Protein AF-A0A1H8YPU5-F1 (afdb_monomer_lite)

Sequence (146 aa):
MTTNDEIGRRVSANDVPLTEQRTTVAQRVGDLAQQRASVAHQLAAIEHQLGEVLADSAGIIRIDELAEFTDVPADDLTRWLDALTPAPAKRKKAPGTTSGTKRTVAERKPSTPPTPPPGKESAPRGPSMPVDHTGDAPARAMAQVP

Radius of gyration: 35.03 Å; chains: 1; bounding box: 66×44×92 Å

Secondary structure (DSSP, 8-state):
---HHHHHHHHHHHHHHHHHHHHHHHHHHHHHHHHHHHHHHHHHHHHHHHHHHHHHHTTTS-HHHHHHHHT--HHHHHHHHHHHS--------PPP----------------PPPPPP----PPPPPPPPPP--------------

Foldseek 3Di:
DQDVVNVVVVVVVVVVVVVVVVVVVVVVVVVVVVVVVVVVVVVLVVLQVLLVVLVVCVVPDPLVRVCVVVVNDSVSSVVSVVVPDDDPPPPDDPDDDDDDDDDDDDDDDDDDDDDDDDDDDDDDDDDDDDDDDDDDDDDDDDDDDD

Structure (mmCIF, N/CA/C/O backbone):
data_AF-A0A1H8YPU5-F1
#
_entry.id   AF-A0A1H8YPU5-F1
#
loop_
_atom_site.group_PDB
_atom_site.id
_atom_site.type_symbol
_atom_site.label_atom_id
_atom_site.label_alt_id
_atom_site.label_comp_id
_atom_site.label_asym_id
_atom_site.label_entity_id
_atom_site.label_seq_id
_atom_site.pdbx_PDB_ins_code
_atom_site.Cartn_x
_atom_site.Cartn_y
_atom_site.Cartn_z
_atom_site.occupancy
_atom_site.B_iso_or_equiv
_atom_site.auth_seq_id
_atom_site.auth_comp_id
_atom_site.auth_asym_id
_atom_site.auth_atom_id
_atom_site.pdbx_PDB_model_num
ATOM 1 N N . MET A 1 1 ? 32.621 -8.555 -52.221 1.00 57.62 1 MET A N 1
ATOM 2 C CA . MET A 1 1 ? 32.873 -9.357 -51.006 1.00 57.62 1 MET A CA 1
ATOM 3 C C . MET A 1 1 ? 32.754 -8.429 -49.816 1.00 57.62 1 MET A C 1
ATOM 5 O O . MET A 1 1 ? 33.478 -7.445 -49.779 1.00 57.62 1 MET A O 1
ATOM 9 N N . THR A 1 2 ? 31.818 -8.689 -48.907 1.00 62.31 2 THR A N 1
ATOM 10 C CA . THR A 1 2 ? 31.686 -7.923 -47.661 1.00 62.31 2 THR A CA 1
ATOM 11 C C . THR A 1 2 ? 32.650 -8.525 -46.647 1.00 62.31 2 THR A C 1
ATOM 13 O O . THR A 1 2 ? 32.526 -9.701 -46.315 1.00 62.31 2 THR A O 1
ATOM 16 N N . THR A 1 3 ? 33.651 -7.761 -46.219 1.00 77.75 3 THR A N 1
ATOM 17 C CA . THR A 1 3 ? 34.633 -8.198 -45.219 1.00 77.75 3 THR A CA 1
ATOM 18 C C . THR A 1 3 ? 33.928 -8.460 -43.885 1.00 77.75 3 THR A C 1
ATOM 20 O O . THR A 1 3 ? 32.990 -7.741 -43.540 1.00 77.75 3 THR A O 1
ATOM 23 N N . ASN A 1 4 ? 34.372 -9.459 -43.117 1.00 78.25 4 ASN A N 1
ATOM 24 C CA . ASN A 1 4 ? 33.795 -9.784 -41.802 1.00 78.25 4 ASN A CA 1
ATOM 25 C C . ASN A 1 4 ? 33.701 -8.564 -40.862 1.00 78.25 4 ASN A C 1
ATOM 27 O O . ASN A 1 4 ? 32.737 -8.455 -40.109 1.00 78.25 4 ASN A O 1
ATOM 31 N N . ASP A 1 5 ? 34.638 -7.616 -40.956 1.00 77.31 5 ASP A N 1
ATOM 32 C CA . ASP A 1 5 ? 34.609 -6.361 -40.191 1.00 77.31 5 ASP A CA 1
ATOM 33 C C . ASP A 1 5 ? 33.378 -5.488 -40.476 1.00 77.31 5 ASP A C 1
ATOM 35 O O . ASP A 1 5 ? 32.858 -4.828 -39.578 1.00 77.31 5 ASP A O 1
ATOM 39 N N . GLU A 1 6 ? 32.879 -5.484 -41.712 1.00 75.25 6 GLU A N 1
ATOM 40 C CA . GLU A 1 6 ? 31.693 -4.711 -42.094 1.00 75.25 6 GLU A CA 1
ATOM 41 C C . GLU A 1 6 ? 30.409 -5.380 -41.581 1.00 75.25 6 GLU A C 1
ATOM 43 O O . GLU A 1 6 ? 29.468 -4.707 -41.163 1.00 75.25 6 GLU A O 1
ATOM 48 N N . ILE A 1 7 ? 30.384 -6.716 -41.528 1.00 76.06 7 ILE A N 1
ATOM 49 C CA . ILE A 1 7 ? 29.282 -7.471 -40.916 1.00 76.06 7 ILE A CA 1
ATOM 50 C C . ILE A 1 7 ? 29.249 -7.211 -39.405 1.00 76.06 7 ILE A C 1
ATOM 52 O O . ILE A 1 7 ? 28.185 -6.909 -38.863 1.00 76.06 7 ILE A O 1
ATOM 56 N N . GLY A 1 8 ? 30.412 -7.240 -38.743 1.00 78.00 8 GLY A N 1
ATOM 57 C CA . GLY A 1 8 ? 30.541 -6.923 -37.319 1.00 78.00 8 GLY A CA 1
ATOM 58 C C . GLY A 1 8 ? 30.020 -5.526 -36.977 1.00 78.00 8 GLY A C 1
ATOM 59 O O . GLY A 1 8 ? 29.209 -5.381 -36.064 1.00 78.00 8 GLY A O 1
ATOM 60 N N . ARG A 1 9 ? 30.385 -4.502 -37.764 1.00 75.75 9 ARG A N 1
ATOM 61 C CA . ARG A 1 9 ? 29.887 -3.128 -37.559 1.00 75.75 9 ARG A CA 1
ATOM 62 C C . ARG A 1 9 ? 28.374 -3.014 -37.696 1.00 75.75 9 ARG A C 1
ATOM 64 O O . ARG A 1 9 ? 27.754 -2.324 -36.894 1.00 75.75 9 ARG A O 1
ATOM 71 N N . ARG A 1 10 ? 27.772 -3.678 -38.687 1.00 73.00 10 ARG A N 1
ATOM 72 C CA . ARG A 1 10 ? 26.318 -3.612 -38.914 1.00 73.00 10 ARG A CA 1
ATOM 73 C C . ARG A 1 10 ? 25.525 -4.309 -37.808 1.00 73.00 10 ARG A C 1
ATOM 75 O O . ARG A 1 10 ? 24.462 -3.819 -37.443 1.00 73.00 10 ARG A O 1
ATOM 82 N N . VAL A 1 11 ? 26.040 -5.405 -37.251 1.00 77.75 11 VAL A N 1
ATOM 83 C CA . VAL A 1 11 ? 25.419 -6.079 -36.098 1.00 77.75 11 VAL A CA 1
ATOM 84 C C . VAL A 1 11 ? 25.534 -5.214 -34.844 1.00 77.75 11 VAL A C 1
ATOM 86 O O . VAL A 1 11 ? 24.513 -4.891 -34.245 1.00 77.75 11 VAL A O 1
ATOM 89 N N . SER A 1 12 ? 26.734 -4.733 -34.502 1.00 70.94 12 SER A N 1
ATOM 90 C CA . SER A 1 12 ? 26.913 -3.860 -33.335 1.00 70.94 12 SER A CA 1
ATOM 91 C C . SER A 1 12 ? 26.089 -2.573 -33.433 1.00 70.94 12 SER A C 1
ATOM 93 O O . SER A 1 12 ? 25.480 -2.171 -32.449 1.00 70.94 12 SER A O 1
ATOM 95 N N . ALA A 1 13 ? 26.003 -1.949 -34.613 1.00 70.25 13 ALA A N 1
ATOM 96 C CA . ALA A 1 13 ? 25.182 -0.755 -34.817 1.00 70.25 13 ALA A CA 1
ATOM 97 C C . ALA A 1 13 ? 23.674 -1.013 -34.624 1.00 70.25 13 ALA A C 1
ATOM 99 O O . ALA A 1 13 ? 22.966 -0.120 -34.166 1.00 70.25 13 ALA A O 1
ATOM 100 N N . ASN A 1 14 ? 23.185 -2.218 -34.937 1.00 69.44 14 ASN A N 1
ATOM 101 C CA . ASN A 1 14 ? 2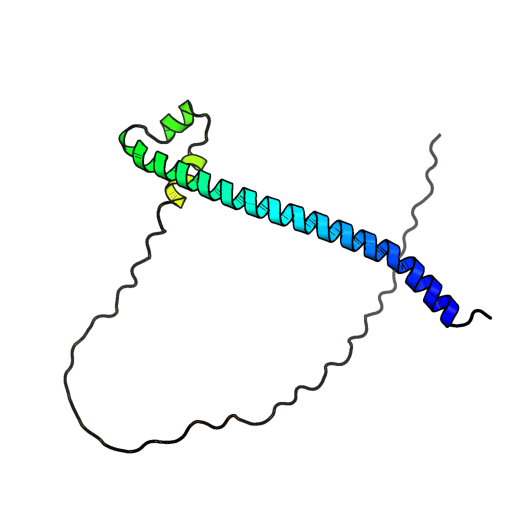1.789 -2.606 -34.706 1.00 69.44 14 ASN A CA 1
ATOM 102 C C . ASN A 1 14 ? 21.509 -3.002 -33.245 1.00 69.44 14 ASN A C 1
ATOM 104 O O . ASN A 1 14 ? 20.394 -2.801 -32.766 1.00 69.44 14 ASN A O 1
ATOM 108 N N . ASP A 1 15 ? 22.501 -3.527 -32.524 1.00 77.31 15 ASP A N 1
ATOM 109 C CA . ASP A 1 15 ? 22.350 -3.941 -31.122 1.00 77.31 15 ASP A CA 1
ATOM 110 C C . ASP A 1 15 ? 22.392 -2.768 -30.131 1.00 77.31 15 ASP A C 1
ATOM 112 O O . ASP A 1 15 ? 21.780 -2.839 -29.059 1.00 77.31 15 ASP A O 1
ATOM 116 N N . VAL A 1 16 ? 23.077 -1.673 -30.475 1.00 74.69 16 VAL A N 1
ATOM 117 C CA . VAL A 1 16 ? 23.139 -0.444 -29.661 1.00 74.69 16 VAL A CA 1
ATOM 118 C C . VAL A 1 16 ? 21.745 0.105 -29.309 1.00 74.69 16 VAL A C 1
ATOM 120 O O . VAL A 1 16 ? 21.453 0.190 -28.115 1.00 74.69 16 VAL A O 1
ATOM 123 N N . PRO A 1 17 ? 20.834 0.395 -30.263 1.00 79.25 17 PRO A N 1
ATOM 124 C CA . PRO A 1 17 ? 19.517 0.944 -29.931 1.00 79.25 17 PRO A CA 1
ATOM 125 C C . PRO A 1 17 ? 18.658 -0.025 -29.106 1.00 79.25 17 PRO A C 1
ATOM 127 O O . PRO A 1 17 ? 17.904 0.400 -28.232 1.00 79.25 17 PRO A O 1
ATOM 130 N N . LEU A 1 18 ? 18.789 -1.339 -29.325 1.00 83.00 18 LEU A N 1
ATOM 131 C CA . LEU A 1 18 ? 18.093 -2.342 -28.516 1.00 83.00 18 LEU A CA 1
ATOM 132 C C . LEU A 1 18 ? 18.622 -2.368 -27.074 1.00 83.00 18 LEU A C 1
ATOM 134 O O . LEU A 1 18 ? 17.852 -2.515 -26.124 1.00 83.00 18 LEU A O 1
ATOM 138 N N . THR A 1 19 ? 19.933 -2.217 -26.901 1.00 81.19 19 THR A N 1
ATOM 139 C CA . THR A 1 19 ? 20.584 -2.169 -25.587 1.00 81.19 19 THR A CA 1
A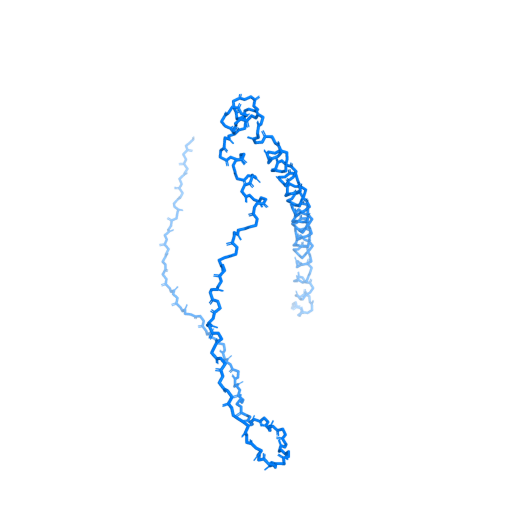TOM 140 C C . THR A 1 19 ? 20.213 -0.896 -24.827 1.00 81.19 19 THR A C 1
ATOM 142 O O . THR A 1 19 ? 19.920 -0.963 -23.631 1.00 81.19 19 THR A O 1
ATOM 145 N N . GLU A 1 20 ? 20.137 0.246 -25.510 1.00 87.94 20 GLU A N 1
ATOM 146 C CA . GLU A 1 20 ? 19.659 1.510 -24.940 1.00 87.94 20 GLU A CA 1
ATOM 147 C C . GLU A 1 20 ? 18.206 1.390 -24.468 1.00 87.94 20 GLU A C 1
ATOM 149 O O . GLU A 1 20 ? 17.911 1.676 -23.308 1.00 87.94 20 GLU A O 1
ATOM 154 N N . GLN A 1 21 ? 17.312 0.854 -25.307 1.00 87.62 21 GLN A N 1
ATOM 155 C CA . GLN A 1 21 ? 15.911 0.629 -24.935 1.00 87.62 21 GLN A CA 1
ATOM 156 C C . GLN A 1 21 ? 15.770 -0.300 -23.726 1.00 87.62 21 GLN A C 1
ATOM 158 O O . GLN A 1 21 ? 15.023 -0.000 -22.793 1.00 87.62 21 GLN A O 1
ATOM 163 N N . ARG A 1 22 ? 16.511 -1.416 -23.704 1.00 90.12 22 ARG A N 1
ATOM 164 C CA . ARG A 1 22 ? 16.532 -2.339 -22.558 1.00 90.12 22 ARG A CA 1
ATOM 165 C C . ARG A 1 22 ? 17.010 -1.646 -21.287 1.00 90.12 22 ARG A C 1
ATOM 167 O O . ARG A 1 22 ? 16.425 -1.862 -20.230 1.00 90.12 22 ARG A O 1
ATOM 174 N N . THR A 1 23 ? 18.025 -0.793 -21.397 1.00 93.06 23 THR A N 1
ATOM 175 C CA . THR A 1 23 ? 18.560 -0.025 -20.268 1.00 93.06 23 THR A CA 1
ATOM 176 C C . THR A 1 23 ? 17.526 0.964 -19.736 1.00 93.06 23 THR A C 1
ATOM 178 O O . THR A 1 23 ? 17.258 0.968 -18.538 1.00 93.06 23 THR A O 1
ATOM 181 N N . THR A 1 24 ? 16.872 1.739 -20.606 1.00 94.06 24 THR A N 1
ATOM 182 C CA . THR A 1 24 ? 15.820 2.687 -20.207 1.00 94.06 24 THR A CA 1
ATOM 183 C C . THR A 1 24 ? 14.639 1.986 -19.533 1.00 94.06 24 THR A C 1
ATOM 185 O O . THR A 1 24 ? 14.135 2.457 -18.513 1.00 94.06 24 THR A O 1
ATOM 188 N N . VAL A 1 25 ? 14.200 0.840 -20.064 1.00 96.12 25 VAL A N 1
ATOM 189 C CA . VAL A 1 25 ? 13.118 0.055 -19.449 1.00 96.12 25 VAL A CA 1
ATOM 190 C C . VAL A 1 25 ? 13.546 -0.481 -18.085 1.00 96.12 25 VAL A C 1
ATOM 192 O O . VAL A 1 25 ? 12.795 -0.343 -17.121 1.00 96.12 25 VAL A O 1
ATOM 195 N N . ALA A 1 26 ? 14.749 -1.050 -17.978 1.00 95.88 26 ALA A N 1
ATOM 196 C CA . ALA A 1 26 ? 15.267 -1.571 -16.717 1.00 95.88 26 ALA A CA 1
ATOM 197 C C . ALA A 1 26 ? 15.383 -0.475 -15.647 1.00 95.88 26 ALA A C 1
ATOM 199 O O . ALA A 1 26 ? 14.969 -0.697 -14.511 1.00 95.88 26 ALA A O 1
ATOM 200 N N . GLN A 1 27 ? 15.868 0.715 -16.018 1.00 97.25 27 GLN A N 1
ATOM 201 C CA . GLN A 1 27 ? 15.925 1.878 -15.129 1.00 97.25 27 GLN A CA 1
ATOM 202 C C . GLN A 1 27 ? 14.531 2.254 -14.626 1.00 97.25 27 GLN A C 1
ATOM 204 O O . GLN A 1 27 ? 14.304 2.288 -13.422 1.00 97.25 27 GLN A O 1
ATOM 209 N N . ARG A 1 28 ? 13.560 2.414 -15.534 1.00 97.81 28 ARG A N 1
ATOM 210 C CA . ARG A 1 28 ? 12.191 2.789 -15.158 1.00 97.81 28 ARG A CA 1
ATOM 211 C C . ARG A 1 28 ? 11.522 1.761 -14.244 1.00 97.81 28 ARG A C 1
ATOM 213 O O . ARG A 1 28 ? 10.792 2.132 -13.329 1.00 97.81 28 ARG A O 1
ATOM 220 N N . VAL A 1 29 ? 11.748 0.470 -14.490 1.00 98.06 29 VAL A N 1
ATOM 221 C CA . VAL A 1 29 ? 11.236 -0.602 -13.624 1.00 98.06 29 VAL A CA 1
ATOM 222 C C . VAL A 1 29 ? 11.918 -0.567 -12.256 1.00 98.06 29 VAL A C 1
ATOM 224 O O . VAL A 1 29 ? 11.232 -0.707 -11.246 1.00 98.06 29 VAL A O 1
ATOM 227 N N . GLY A 1 30 ? 13.234 -0.344 -12.211 1.00 98.19 30 GLY A N 1
ATOM 228 C CA . GLY A 1 30 ? 13.983 -0.174 -10.966 1.00 98.19 30 GLY A CA 1
ATOM 229 C C . GLY A 1 30 ? 13.451 0.987 -10.125 1.00 98.19 30 GLY A C 1
ATOM 230 O O . GLY A 1 30 ? 13.146 0.801 -8.947 1.00 98.19 30 GLY A O 1
ATOM 231 N N . ASP A 1 31 ? 13.235 2.144 -10.751 1.00 98.31 31 ASP A N 1
ATOM 232 C CA . ASP A 1 31 ? 12.692 3.334 -10.093 1.00 98.31 31 ASP A CA 1
ATOM 233 C C . ASP A 1 31 ? 11.292 3.073 -9.519 1.00 98.31 31 ASP A C 1
ATOM 235 O O . ASP A 1 31 ? 11.017 3.381 -8.357 1.00 98.31 31 ASP A O 1
ATOM 239 N N . LEU A 1 32 ? 10.405 2.441 -10.298 1.00 98.50 32 LEU A N 1
ATOM 240 C CA . LEU A 1 32 ? 9.058 2.078 -9.843 1.00 98.50 32 LEU A CA 1
ATOM 241 C C . LEU A 1 32 ? 9.083 1.053 -8.705 1.00 98.50 32 LEU A C 1
ATOM 243 O O . LEU A 1 32 ? 8.287 1.151 -7.770 1.00 98.50 32 LEU A O 1
ATOM 247 N N . ALA A 1 33 ? 9.992 0.080 -8.752 1.00 98.31 33 ALA A N 1
ATOM 248 C CA . ALA A 1 33 ? 10.148 -0.898 -7.682 1.00 98.31 33 ALA A CA 1
ATOM 249 C C . ALA A 1 33 ? 10.604 -0.229 -6.376 1.00 98.31 33 ALA A C 1
ATOM 251 O O . ALA A 1 33 ? 10.073 -0.542 -5.308 1.00 98.31 33 ALA A O 1
ATOM 252 N N . GLN A 1 34 ? 11.526 0.733 -6.459 1.00 98.31 34 GLN A N 1
ATOM 253 C CA . GLN A 1 34 ? 11.983 1.501 -5.304 1.00 98.31 34 GLN A CA 1
ATOM 254 C C . GLN A 1 34 ? 10.871 2.390 -4.732 1.00 98.31 34 GLN A C 1
ATOM 256 O O . GLN A 1 34 ? 10.674 2.424 -3.516 1.00 98.31 34 GLN A O 1
ATOM 261 N N . GLN A 1 35 ? 10.089 3.052 -5.590 1.00 98.44 35 GLN A N 1
ATOM 262 C CA . GLN A 1 35 ? 8.914 3.813 -5.158 1.00 98.44 35 GLN A CA 1
ATOM 263 C C . GLN A 1 35 ? 7.888 2.912 -4.467 1.00 98.44 35 GLN A C 1
ATOM 265 O O . GLN A 1 35 ? 7.424 3.238 -3.376 1.00 98.44 35 GLN A O 1
ATOM 270 N N . ARG A 1 36 ? 7.591 1.740 -5.042 1.00 98.25 36 ARG A N 1
ATOM 271 C CA . ARG A 1 36 ? 6.690 0.755 -4.430 1.00 98.25 36 ARG A CA 1
ATOM 272 C C . ARG A 1 36 ? 7.185 0.322 -3.052 1.00 98.25 36 ARG A C 1
ATOM 274 O O . ARG A 1 36 ? 6.378 0.228 -2.134 1.00 98.25 36 ARG A O 1
ATOM 281 N N . ALA A 1 37 ? 8.483 0.069 -2.895 1.00 98.12 37 ALA A N 1
ATOM 282 C CA . ALA A 1 37 ? 9.060 -0.298 -1.605 1.00 98.12 37 ALA A CA 1
ATOM 283 C C . ALA A 1 37 ? 8.923 0.833 -0.572 1.00 98.12 37 ALA A C 1
ATOM 285 O O . ALA A 1 37 ? 8.553 0.577 0.572 1.00 98.12 37 ALA A O 1
ATOM 286 N N . SER A 1 38 ? 9.154 2.084 -0.980 1.00 98.19 38 SER A N 1
ATOM 287 C CA . SER A 1 38 ? 8.971 3.249 -0.108 1.00 98.19 38 SER A CA 1
ATOM 288 C C . SER A 1 38 ? 7.516 3.414 0.336 1.00 98.19 38 SER A C 1
ATOM 290 O O . SER A 1 38 ? 7.259 3.586 1.526 1.00 98.19 38 SER A O 1
ATOM 292 N N . VAL A 1 39 ? 6.560 3.306 -0.590 1.00 98.38 39 VAL A N 1
ATOM 293 C CA . VAL A 1 39 ? 5.125 3.387 -0.273 1.00 98.38 39 VAL A CA 1
ATOM 294 C C . VAL A 1 39 ? 4.701 2.235 0.633 1.00 98.38 39 VAL A C 1
ATOM 296 O O . VAL A 1 39 ? 3.995 2.465 1.605 1.00 98.38 39 VAL A O 1
ATOM 299 N N . ALA A 1 40 ? 5.167 1.012 0.371 1.00 98.00 40 ALA A N 1
ATOM 300 C CA . ALA A 1 40 ? 4.870 -0.136 1.224 1.00 98.00 40 ALA A CA 1
ATOM 301 C C . ALA A 1 40 ? 5.401 0.055 2.653 1.00 98.00 40 ALA A C 1
ATOM 303 O O . ALA A 1 40 ? 4.724 -0.307 3.609 1.00 98.00 40 ALA A O 1
ATOM 304 N N . HIS A 1 41 ? 6.582 0.659 2.812 1.00 97.81 41 HIS A N 1
ATOM 305 C CA . HIS A 1 41 ? 7.110 0.971 4.137 1.00 97.81 41 HIS A CA 1
ATOM 306 C C . HIS A 1 41 ? 6.263 2.024 4.864 1.00 97.81 41 HIS A C 1
ATOM 308 O O . HIS A 1 41 ? 5.954 1.844 6.041 1.00 97.81 41 HIS A O 1
ATOM 314 N N . GLN A 1 42 ? 5.867 3.092 4.168 1.00 98.12 42 GLN A N 1
ATOM 315 C CA . GLN A 1 42 ? 4.988 4.120 4.730 1.00 98.12 42 GLN A CA 1
ATOM 316 C C . GLN A 1 42 ? 3.628 3.538 5.118 1.00 98.12 42 GLN A C 1
ATOM 318 O O . GLN A 1 42 ? 3.139 3.814 6.209 1.00 98.12 42 GLN A O 1
ATOM 323 N N . LEU A 1 43 ? 3.054 2.686 4.265 1.00 97.31 43 LEU A N 1
ATOM 324 C CA . LEU A 1 43 ? 1.799 2.002 4.548 1.00 97.31 43 LEU A CA 1
ATOM 325 C C . LEU A 1 43 ? 1.921 1.129 5.798 1.00 97.31 43 LEU A C 1
ATOM 327 O O . LEU A 1 43 ? 1.107 1.272 6.696 1.00 97.31 43 LEU A O 1
ATOM 331 N N . ALA A 1 44 ? 2.977 0.321 5.915 1.00 95.25 44 ALA A N 1
ATOM 332 C CA . ALA A 1 44 ? 3.196 -0.505 7.102 1.00 95.25 44 ALA A CA 1
ATOM 333 C C . ALA A 1 44 ? 3.314 0.330 8.393 1.00 95.25 44 ALA A C 1
ATOM 335 O O . ALA A 1 44 ? 2.836 -0.087 9.445 1.00 95.25 44 ALA A O 1
ATOM 336 N N . ALA A 1 45 ? 3.926 1.517 8.323 1.00 96.19 45 ALA A N 1
ATOM 337 C CA . ALA A 1 45 ? 3.993 2.428 9.465 1.00 96.19 45 ALA A CA 1
ATOM 338 C C . ALA A 1 45 ? 2.607 2.985 9.838 1.00 96.19 45 ALA A C 1
ATOM 340 O O . ALA A 1 45 ? 2.269 3.031 11.017 1.00 96.19 45 ALA A O 1
ATOM 341 N N . ILE A 1 46 ? 1.797 3.362 8.844 1.00 97.00 46 ILE A N 1
ATOM 342 C CA . ILE A 1 46 ? 0.418 3.827 9.056 1.00 97.00 46 ILE A CA 1
ATOM 343 C C . ILE A 1 46 ? -0.440 2.707 9.652 1.00 97.00 46 ILE A C 1
ATOM 345 O O . ILE A 1 46 ? -1.154 2.937 10.619 1.00 97.00 46 ILE A O 1
ATOM 349 N N . GLU A 1 47 ? -0.351 1.489 9.119 1.00 96.19 47 GLU A N 1
ATOM 350 C CA . GLU A 1 47 ? -1.092 0.327 9.624 1.00 96.19 47 GLU A CA 1
ATOM 351 C C . GLU A 1 47 ? -0.719 -0.004 11.074 1.00 96.19 47 GLU A C 1
ATOM 353 O O . GLU A 1 47 ? -1.593 -0.333 11.874 1.00 96.19 47 GLU A O 1
ATOM 358 N N . HIS A 1 48 ? 0.556 0.155 11.443 1.00 95.50 48 HIS A N 1
ATOM 359 C CA . HIS A 1 48 ? 0.993 0.026 12.830 1.00 95.50 48 HIS A CA 1
ATOM 360 C C . HIS A 1 48 ? 0.368 1.101 13.727 1.00 95.50 48 HIS A C 1
ATOM 362 O O . HIS A 1 48 ? -0.178 0.784 14.776 1.00 95.50 48 HIS A O 1
ATOM 368 N N . GLN A 1 49 ? 0.394 2.369 13.311 1.00 96.75 49 GLN A N 1
ATOM 369 C CA . GLN A 1 49 ? -0.235 3.455 14.074 1.00 96.75 49 GLN A CA 1
ATOM 370 C C . GLN A 1 49 ? -1.750 3.261 14.215 1.00 96.75 49 GLN A C 1
ATOM 372 O O . GLN A 1 49 ? -2.307 3.515 15.280 1.00 96.75 49 GLN A O 1
ATOM 377 N N . LEU A 1 50 ? -2.418 2.782 13.161 1.00 96.19 50 LEU A N 1
ATOM 378 C CA . LEU A 1 50 ? -3.842 2.452 13.204 1.00 96.19 50 LEU A CA 1
ATOM 379 C C . LEU A 1 50 ? -4.119 1.385 14.255 1.00 96.19 50 LEU A C 1
ATOM 381 O O . LEU A 1 50 ? -5.005 1.565 15.084 1.00 96.19 50 LEU A O 1
ATOM 385 N N . GLY A 1 51 ? -3.347 0.302 14.265 1.00 95.62 51 GLY A N 1
ATOM 386 C CA . GLY A 1 51 ? -3.534 -0.733 15.267 1.00 95.62 51 GLY A CA 1
ATOM 387 C C . GLY A 1 51 ? -3.210 -0.268 16.699 1.00 95.62 51 GLY A C 1
ATOM 388 O O . GLY A 1 51 ? -3.885 -0.711 17.625 1.00 95.62 51 GLY A O 1
ATOM 389 N N . GLU A 1 52 ? -2.238 0.633 16.906 1.00 95.62 52 GLU A N 1
ATOM 390 C CA . GLU A 1 52 ? -1.959 1.225 18.229 1.00 95.62 52 GLU A CA 1
ATOM 391 C C . GLU A 1 52 ? -3.174 2.005 18.739 1.00 95.62 52 GLU A C 1
ATOM 393 O O . GLU A 1 52 ? -3.658 1.759 19.843 1.00 95.62 52 GLU A O 1
ATOM 398 N N . VAL A 1 53 ? -3.728 2.884 17.898 1.00 95.88 53 VAL A N 1
ATOM 399 C CA . VAL A 1 53 ? -4.938 3.650 18.226 1.00 95.88 53 VAL A CA 1
ATOM 400 C C . VAL A 1 53 ? -6.123 2.717 18.479 1.00 95.88 53 VAL A C 1
ATOM 402 O O . VAL A 1 53 ? -6.898 2.942 19.410 1.00 95.88 53 VAL A O 1
ATOM 405 N N . LEU A 1 54 ? -6.257 1.642 17.696 1.00 95.88 54 LEU A N 1
ATOM 406 C CA . LEU A 1 54 ? -7.298 0.638 17.907 1.00 95.88 54 LEU A CA 1
ATOM 407 C C . LEU A 1 54 ? -7.151 -0.053 19.265 1.00 95.88 54 LEU A C 1
ATOM 409 O O . LEU A 1 54 ? -8.144 -0.170 19.985 1.00 95.88 54 LEU A O 1
ATOM 413 N N . ALA A 1 55 ? -5.936 -0.451 19.644 1.00 94.06 55 ALA A N 1
ATOM 414 C CA . ALA A 1 55 ? -5.662 -1.071 20.937 1.00 94.06 55 ALA A CA 1
ATOM 415 C C . ALA A 1 55 ? -6.006 -0.134 22.107 1.00 94.06 55 ALA A C 1
ATOM 417 O O . ALA A 1 55 ? -6.656 -0.563 23.062 1.00 94.06 55 ALA A O 1
ATOM 418 N N . ASP A 1 56 ? -5.651 1.148 21.999 1.00 94.38 56 ASP A N 1
ATOM 419 C CA . ASP A 1 56 ? -5.974 2.167 23.003 1.00 94.38 56 ASP A CA 1
ATOM 420 C C . ASP A 1 56 ? -7.487 2.440 23.087 1.00 94.38 56 ASP A C 1
ATOM 422 O O . ASP A 1 56 ? -8.031 2.709 24.161 1.00 94.38 56 ASP A O 1
ATOM 426 N N . SER A 1 57 ? -8.193 2.335 21.958 1.00 93.31 57 SER A N 1
ATOM 427 C CA . SER A 1 57 ? -9.636 2.581 21.865 1.00 93.31 57 SER A CA 1
ATOM 428 C C . SER A 1 57 ? -10.517 1.387 22.255 1.00 93.31 57 SER A C 1
ATOM 430 O O . SER A 1 57 ? -11.718 1.570 22.451 1.00 93.31 57 SER A O 1
ATOM 432 N N . ALA A 1 58 ? -9.950 0.186 22.430 1.00 90.25 58 ALA A N 1
ATOM 433 C CA . ALA A 1 58 ? -10.703 -1.058 22.636 1.00 90.25 58 ALA A CA 1
ATOM 434 C C . ALA A 1 58 ? -11.608 -1.058 23.887 1.00 90.25 58 ALA A C 1
ATOM 436 O O . ALA A 1 58 ? -12.571 -1.820 23.963 1.00 90.25 58 ALA A O 1
ATOM 437 N N . GLY A 1 59 ? -11.313 -0.210 24.878 1.00 90.56 59 GLY A N 1
ATOM 438 C CA . GLY A 1 59 ? -12.155 -0.011 26.065 1.00 90.56 59 GLY A CA 1
ATOM 439 C C . GLY A 1 59 ? -13.222 1.082 25.923 1.00 90.56 59 GLY A C 1
ATOM 440 O O . GLY A 1 59 ? -14.044 1.240 26.822 1.00 90.56 59 GLY A O 1
ATOM 441 N N . ILE A 1 60 ? -13.191 1.850 24.832 1.00 96.25 60 ILE A N 1
ATOM 442 C CA . ILE A 1 60 ? -14.040 3.026 24.590 1.00 96.25 60 ILE A CA 1
ATOM 443 C C . ILE A 1 60 ? -15.105 2.704 23.542 1.00 96.25 60 ILE A C 1
ATOM 445 O O . ILE A 1 60 ? -16.272 3.033 23.738 1.00 96.25 60 ILE A O 1
ATOM 449 N N . ILE A 1 61 ? -14.705 2.059 22.446 1.00 94.81 61 ILE A N 1
ATOM 450 C CA . ILE A 1 61 ? -15.566 1.750 21.306 1.00 94.81 61 ILE A CA 1
ATOM 451 C C . ILE A 1 61 ? -15.285 0.334 20.804 1.00 94.81 61 ILE A C 1
ATOM 453 O O . ILE A 1 61 ? -14.143 -0.124 20.782 1.00 94.81 61 ILE A O 1
ATOM 457 N N . ARG A 1 62 ? -16.341 -0.388 20.422 1.00 95.56 62 ARG A N 1
ATOM 458 C CA . ARG A 1 62 ? -16.205 -1.738 19.855 1.00 95.56 62 ARG A CA 1
ATOM 459 C C . ARG A 1 62 ? -15.788 -1.655 18.387 1.00 95.56 62 ARG A C 1
ATOM 461 O O . ARG A 1 62 ? -16.170 -0.718 17.696 1.00 95.56 62 ARG A O 1
ATOM 468 N N . ILE A 1 63 ? -15.079 -2.673 17.895 1.00 95.44 63 ILE A N 1
ATOM 469 C CA . ILE A 1 63 ? -14.633 -2.745 16.490 1.00 95.44 63 ILE A CA 1
ATOM 470 C C . ILE A 1 63 ? -15.809 -2.618 15.510 1.00 95.44 63 ILE A C 1
ATOM 472 O O . ILE A 1 63 ? -15.719 -1.841 14.566 1.00 95.44 63 ILE A O 1
ATOM 476 N N . ASP A 1 64 ? -16.923 -3.313 15.767 1.00 95.69 64 ASP A N 1
ATOM 477 C CA . ASP A 1 64 ? -18.110 -3.266 14.898 1.00 95.69 64 ASP A CA 1
ATOM 478 C C . ASP A 1 64 ? -18.712 -1.856 14.814 1.00 95.69 64 ASP A C 1
ATOM 480 O O . ASP A 1 64 ? -19.116 -1.397 13.754 1.00 95.69 64 ASP A O 1
ATOM 484 N N . GLU A 1 65 ? -18.724 -1.142 15.939 1.00 96.69 65 GLU A N 1
ATOM 485 C CA . GLU A 1 65 ? -19.248 0.221 16.023 1.00 96.69 65 GLU A CA 1
ATOM 486 C C . GLU A 1 65 ? -18.310 1.221 15.331 1.00 96.69 65 GLU A C 1
ATOM 488 O O . GLU A 1 65 ? -18.752 2.117 14.615 1.00 96.69 65 GLU A O 1
ATOM 493 N N . LEU A 1 66 ? -16.996 1.042 15.481 1.00 96.38 66 LEU A N 1
ATOM 494 C CA . LEU A 1 66 ? -16.013 1.862 14.779 1.00 96.38 66 LEU A CA 1
ATOM 495 C C . LEU A 1 66 ? -16.076 1.655 13.257 1.00 96.38 66 LEU A C 1
ATOM 497 O O . LEU A 1 66 ? -15.896 2.616 12.506 1.00 96.38 66 LEU A O 1
ATOM 501 N N . ALA A 1 67 ? -16.361 0.432 12.803 1.00 96.81 67 ALA A N 1
ATOM 502 C CA . ALA A 1 67 ? -16.551 0.123 11.389 1.00 96.81 67 ALA A CA 1
ATOM 503 C C . ALA A 1 67 ? -17.737 0.896 10.789 1.00 96.81 67 ALA A C 1
ATOM 505 O O . ALA A 1 67 ? -17.614 1.470 9.709 1.00 96.81 67 ALA A O 1
ATOM 506 N N . GLU A 1 68 ? -18.853 0.990 11.520 1.00 96.75 68 GLU A N 1
ATOM 507 C CA . GLU A 1 68 ? -20.027 1.771 11.108 1.00 96.75 68 GLU A CA 1
ATOM 508 C C . GLU A 1 68 ? -19.742 3.280 11.033 1.00 96.75 68 GLU A C 1
ATOM 510 O O . GLU A 1 68 ? -20.270 3.959 10.156 1.00 96.75 68 GLU A O 1
ATOM 515 N N . PHE A 1 69 ? -18.904 3.824 11.924 1.00 96.44 69 PHE A N 1
ATOM 516 C CA . PHE A 1 69 ? -18.601 5.262 11.930 1.00 96.44 69 PHE A CA 1
ATOM 517 C C . PHE A 1 69 ? -17.547 5.700 10.917 1.00 96.44 69 PHE A C 1
ATOM 519 O O . PHE A 1 69 ? -17.518 6.871 10.537 1.00 96.44 69 PHE A O 1
ATOM 526 N N . THR A 1 70 ? -16.637 4.804 10.544 1.00 94.88 70 THR A N 1
ATOM 527 C CA . THR A 1 70 ? -15.477 5.142 9.705 1.00 94.88 70 THR A CA 1
ATOM 528 C C . THR A 1 70 ? -15.603 4.648 8.270 1.00 94.88 70 THR A C 1
ATOM 530 O O . THR A 1 70 ? -14.736 4.960 7.456 1.00 94.88 70 THR A O 1
ATOM 533 N N . ASP A 1 71 ? -16.654 3.881 7.963 1.00 96.25 71 ASP A N 1
ATOM 534 C CA . ASP A 1 71 ? -16.826 3.151 6.702 1.00 96.25 71 ASP A CA 1
ATOM 535 C C . ASP A 1 71 ? -15.642 2.210 6.382 1.00 96.25 71 ASP A C 1
ATOM 537 O O . ASP A 1 71 ? -15.410 1.836 5.228 1.00 96.25 71 ASP A O 1
ATOM 541 N N . VAL A 1 72 ? -14.877 1.809 7.405 1.00 96.56 72 VAL A N 1
ATOM 542 C CA . VAL A 1 72 ? -13.786 0.835 7.290 1.00 96.56 72 VAL A CA 1
ATOM 543 C C . VAL A 1 72 ? -14.304 -0.542 7.707 1.00 96.56 72 VAL A C 1
ATOM 545 O O . VAL A 1 72 ? -14.889 -0.664 8.782 1.00 96.56 72 VAL A O 1
ATOM 548 N N . PRO A 1 73 ? -14.080 -1.608 6.919 1.00 97.56 73 PRO A N 1
ATOM 549 C CA . PRO A 1 73 ? -14.524 -2.949 7.286 1.00 97.56 73 PRO A CA 1
ATOM 550 C C . PRO A 1 73 ? -13.939 -3.424 8.622 1.00 97.56 73 PRO A C 1
ATOM 552 O O . PRO A 1 73 ? -12.739 -3.285 8.869 1.00 97.56 73 PRO A O 1
ATOM 555 N N . ALA A 1 74 ? -14.763 -4.078 9.446 1.00 96.56 74 ALA A N 1
ATOM 556 C CA . ALA A 1 74 ? -14.327 -4.664 10.716 1.00 96.56 74 ALA A CA 1
ATOM 557 C C . ALA A 1 74 ? -13.151 -5.645 10.538 1.00 96.56 74 ALA A C 1
ATOM 559 O O . ALA A 1 74 ? -12.230 -5.642 11.350 1.00 96.56 74 ALA A O 1
ATOM 560 N N . ASP A 1 75 ? -13.127 -6.409 9.438 1.00 96.94 75 ASP A N 1
ATOM 561 C CA . ASP A 1 75 ? -12.032 -7.333 9.110 1.00 96.94 75 ASP A CA 1
ATOM 562 C C . ASP A 1 75 ? -10.676 -6.620 8.963 1.00 96.94 75 ASP A C 1
ATOM 564 O O . ASP A 1 75 ? -9.648 -7.135 9.407 1.00 96.94 75 ASP A O 1
ATOM 568 N N . ASP A 1 76 ? -10.658 -5.423 8.364 1.00 96.50 76 ASP A N 1
ATOM 569 C CA . ASP A 1 76 ? -9.435 -4.631 8.204 1.00 96.50 76 ASP A CA 1
ATOM 570 C C . ASP A 1 76 ? -8.974 -4.053 9.549 1.00 96.50 76 ASP A C 1
ATOM 572 O O . ASP A 1 76 ? -7.783 -4.112 9.866 1.00 96.50 76 ASP A O 1
ATOM 576 N N . LEU A 1 77 ? -9.913 -3.572 10.373 1.00 96.25 77 LEU A N 1
ATOM 577 C CA . LEU A 1 77 ? -9.628 -3.085 11.727 1.00 96.25 77 LEU A CA 1
ATOM 578 C C . LEU A 1 77 ? -9.052 -4.203 12.610 1.00 96.25 77 LEU A C 1
ATOM 580 O O . LEU A 1 77 ? -8.026 -4.015 13.266 1.00 96.25 77 LEU A O 1
ATOM 584 N N . THR A 1 78 ? -9.663 -5.390 12.589 1.00 95.38 78 THR A N 1
ATOM 585 C CA . THR A 1 78 ? -9.153 -6.566 13.302 1.00 95.38 78 THR A CA 1
ATOM 586 C C . THR A 1 78 ? -7.783 -6.979 12.776 1.00 95.38 78 THR A C 1
ATOM 588 O O . THR A 1 78 ? -6.886 -7.227 13.578 1.00 95.38 78 THR A O 1
ATOM 591 N N . ARG A 1 79 ? -7.561 -6.971 11.454 1.00 95.62 79 ARG A N 1
ATOM 592 C CA . ARG A 1 79 ? -6.245 -7.272 10.871 1.00 95.62 79 ARG A CA 1
ATOM 593 C C . ARG A 1 79 ? -5.160 -6.330 11.391 1.00 95.62 79 ARG A C 1
ATOM 595 O O . ARG A 1 79 ? -4.071 -6.799 11.716 1.00 95.62 79 ARG A O 1
ATOM 602 N N . TRP A 1 80 ? -5.417 -5.022 11.445 1.00 95.94 80 TRP A N 1
ATOM 603 C CA . TRP A 1 80 ? -4.433 -4.055 11.944 1.00 95.94 80 TRP A CA 1
ATOM 604 C C . TRP A 1 80 ? -4.164 -4.222 13.443 1.00 95.94 80 TRP A C 1
ATOM 606 O O . TRP A 1 80 ? -3.015 -4.113 13.866 1.00 95.94 80 TRP A O 1
ATOM 616 N N . LEU A 1 81 ? -5.183 -4.566 14.235 1.00 94.31 81 LEU A N 1
ATOM 617 C CA . LEU A 1 81 ? -5.018 -4.877 15.656 1.00 94.31 81 LEU A CA 1
ATOM 618 C C . LEU A 1 81 ? -4.201 -6.166 15.881 1.00 94.31 81 LEU A C 1
ATOM 620 O O . LEU A 1 81 ? -3.277 -6.194 16.697 1.00 94.31 81 LEU A O 1
ATOM 624 N N . ASP A 1 82 ? -4.497 -7.223 15.125 1.00 93.19 82 ASP A N 1
ATOM 625 C CA . ASP A 1 82 ? -3.793 -8.507 15.197 1.00 93.19 82 ASP A CA 1
ATOM 626 C C . ASP A 1 82 ? -2.338 -8.391 14.722 1.00 93.19 82 ASP A C 1
ATOM 628 O O . ASP A 1 82 ? -1.451 -9.071 15.239 1.00 93.19 82 ASP A O 1
ATOM 632 N N . ALA A 1 83 ? -2.057 -7.495 13.770 1.00 90.69 83 ALA A N 1
ATOM 633 C CA . ALA A 1 83 ? -0.703 -7.238 13.288 1.00 90.69 83 ALA A CA 1
ATOM 634 C C . ALA A 1 83 ? 0.228 -6.662 14.375 1.00 90.69 83 ALA A C 1
ATOM 636 O O . ALA A 1 83 ? 1.443 -6.857 14.291 1.00 90.69 83 ALA A O 1
ATOM 637 N N . LEU A 1 84 ? -0.315 -6.000 15.406 1.00 87.62 84 LEU A N 1
ATOM 638 C CA . LEU A 1 84 ? 0.462 -5.517 16.554 1.00 87.62 84 LEU A CA 1
ATOM 639 C C . LEU A 1 84 ? 0.775 -6.582 17.585 1.00 87.62 84 LEU A C 1
ATOM 641 O O . LEU A 1 84 ? 1.751 -6.438 18.322 1.00 87.62 84 LEU A O 1
ATOM 645 N N . THR A 1 85 ? -0.051 -7.620 17.697 1.00 77.50 85 THR A N 1
ATOM 646 C CA . THR A 1 85 ? 0.198 -8.652 18.694 1.00 77.50 85 THR A CA 1
ATOM 647 C C . THR A 1 85 ? 1.252 -9.604 18.139 1.00 77.50 85 THR A C 1
ATOM 649 O O . THR A 1 85 ? 0.967 -10.375 17.221 1.00 77.50 85 THR A O 1
ATOM 652 N N . PRO A 1 86 ? 2.495 -9.605 18.669 1.00 61.62 86 PRO A N 1
ATOM 653 C CA . PRO A 1 86 ? 3.471 -10.587 18.238 1.00 61.62 86 PRO A CA 1
ATOM 654 C C . PRO A 1 86 ? 2.890 -11.966 18.539 1.00 61.62 86 PRO A C 1
ATOM 656 O O . PRO A 1 86 ? 2.574 -12.267 19.695 1.00 61.62 86 PRO A O 1
ATOM 659 N N . ALA A 1 87 ? 2.722 -12.773 17.485 1.00 60.44 87 ALA A N 1
ATOM 660 C CA . ALA A 1 87 ? 2.123 -14.098 17.568 1.00 60.44 87 ALA A CA 1
ATOM 661 C C . ALA A 1 87 ? 2.677 -14.822 18.804 1.00 60.44 87 ALA A C 1
ATOM 663 O O . ALA A 1 87 ? 3.904 -14.950 18.921 1.00 60.44 87 ALA A O 1
ATOM 664 N N . PRO A 1 88 ? 1.822 -15.250 19.753 1.00 57.66 88 PRO A N 1
ATOM 665 C CA . PRO A 1 88 ? 2.281 -15.748 21.036 1.00 57.66 88 PRO A CA 1
ATOM 666 C C . PRO A 1 88 ? 3.232 -16.909 20.784 1.00 57.66 88 PRO A C 1
ATOM 668 O O . PRO A 1 88 ? 2.837 -17.968 2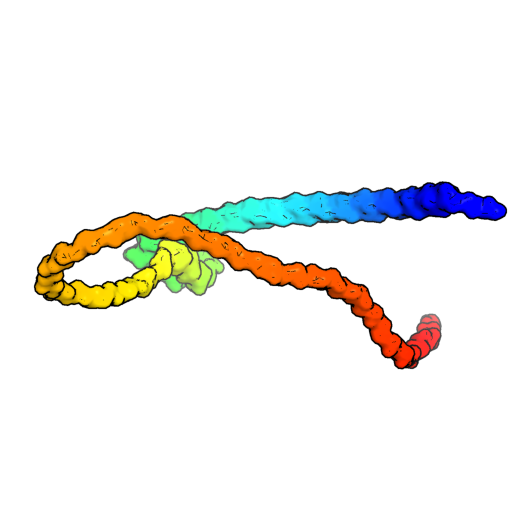0.287 1.00 57.66 88 PRO A O 1
ATOM 671 N N . ALA A 1 89 ? 4.514 -16.691 21.088 1.00 60.09 89 ALA A N 1
ATOM 672 C CA . ALA A 1 89 ? 5.535 -17.705 20.938 1.00 60.09 89 ALA A CA 1
ATOM 673 C C . ALA A 1 89 ? 5.076 -18.920 21.742 1.00 60.09 89 ALA A C 1
ATOM 675 O O . ALA A 1 89 ? 5.008 -18.874 22.973 1.00 60.09 89 ALA A O 1
ATOM 676 N N . LYS A 1 90 ? 4.714 -20.005 21.043 1.00 63.88 90 LYS A N 1
ATOM 677 C CA . LYS A 1 90 ? 4.392 -21.291 21.660 1.00 63.88 90 LYS A CA 1
ATOM 678 C C . LYS A 1 90 ? 5.581 -21.667 22.539 1.00 63.88 90 LYS A C 1
ATOM 680 O O . LYS A 1 90 ? 6.606 -22.123 22.034 1.00 63.88 90 LYS A O 1
ATOM 685 N N . ARG A 1 91 ? 5.461 -21.428 23.852 1.00 59.78 91 ARG A N 1
ATOM 686 C CA . ARG A 1 91 ? 6.449 -21.805 24.864 1.00 59.78 91 ARG A CA 1
ATOM 687 C C . ARG A 1 91 ? 6.743 -23.288 24.673 1.00 59.78 91 ARG A C 1
ATOM 689 O O . ARG A 1 91 ? 5.930 -24.138 25.033 1.00 59.78 91 ARG A O 1
ATOM 696 N N . LYS A 1 92 ? 7.902 -23.611 24.091 1.00 63.34 92 LYS A N 1
ATOM 697 C CA . LYS A 1 92 ? 8.437 -24.969 24.142 1.00 63.34 92 LYS A CA 1
ATOM 698 C C . LYS A 1 92 ? 8.616 -25.303 25.619 1.00 63.34 92 LYS A C 1
ATOM 700 O O . LYS A 1 92 ? 9.388 -24.658 26.321 1.00 63.34 92 LYS A O 1
ATOM 705 N N . LYS A 1 93 ? 7.854 -26.290 26.084 1.00 60.94 93 LYS A N 1
ATOM 706 C CA . LYS A 1 93 ? 8.007 -26.917 27.395 1.00 60.94 93 LYS A CA 1
ATOM 707 C C . LYS A 1 93 ? 9.460 -27.402 27.486 1.00 60.94 93 LYS A C 1
ATOM 709 O O . LYS A 1 93 ? 9.863 -28.256 26.700 1.00 60.94 93 LYS A O 1
ATOM 714 N N . ALA A 1 94 ? 10.258 -26.795 28.363 1.00 54.94 94 ALA A N 1
ATOM 715 C CA . ALA A 1 94 ? 11.625 -27.236 28.610 1.00 54.94 94 ALA A CA 1
ATOM 716 C C . ALA A 1 94 ? 11.595 -28.692 29.121 1.00 54.94 94 ALA A C 1
ATOM 718 O O . ALA A 1 94 ? 10.753 -29.003 29.971 1.00 54.94 94 ALA A O 1
ATOM 719 N N . PRO A 1 95 ? 12.455 -29.596 28.617 1.00 48.84 95 PRO A N 1
ATOM 720 C CA . PRO A 1 95 ? 12.584 -30.921 29.199 1.00 48.84 95 PRO A CA 1
ATOM 721 C C . PRO A 1 95 ? 13.152 -30.775 30.612 1.00 48.84 95 PRO A C 1
ATOM 723 O O . PRO A 1 95 ? 14.136 -30.071 30.832 1.00 48.84 95 PRO A O 1
ATOM 726 N N . GLY A 1 96 ? 12.453 -31.388 31.566 1.00 46.28 96 GLY A N 1
ATOM 727 C CA . GLY A 1 96 ? 12.702 -31.258 32.992 1.00 46.28 96 GLY A CA 1
ATOM 728 C C . GLY A 1 96 ? 14.143 -31.568 33.384 1.00 46.28 96 GLY A C 1
ATOM 729 O O . GLY A 1 96 ? 14.713 -32.593 33.019 1.00 46.28 96 GLY A O 1
ATOM 730 N N . THR A 1 97 ? 14.695 -30.668 34.184 1.00 51.28 97 THR A N 1
ATOM 731 C CA . THR A 1 97 ? 15.917 -30.842 34.956 1.00 51.28 97 THR A CA 1
ATOM 732 C C . THR A 1 97 ? 15.725 -31.976 35.965 1.00 51.28 97 THR A C 1
ATOM 734 O O . THR A 1 97 ? 15.055 -31.793 36.979 1.00 51.28 97 THR A O 1
ATOM 737 N N . THR A 1 98 ? 16.341 -33.135 35.739 1.00 50.25 98 THR A N 1
ATOM 738 C CA . THR A 1 98 ? 16.659 -34.070 36.828 1.00 50.25 98 THR A CA 1
ATOM 739 C C . THR A 1 98 ? 18.136 -33.947 37.156 1.00 50.25 98 THR A C 1
ATOM 741 O O . THR A 1 98 ? 19.005 -34.384 36.405 1.00 50.25 98 THR A O 1
ATOM 744 N N . SER A 1 99 ? 18.391 -33.301 38.291 1.00 49.34 99 SER A N 1
ATOM 745 C CA . SER A 1 99 ? 19.678 -33.253 38.972 1.00 49.34 99 SER A CA 1
ATOM 746 C C . SER A 1 99 ? 20.101 -34.668 39.382 1.00 49.34 99 SER A C 1
ATOM 748 O O . SER A 1 99 ? 19.318 -35.395 39.992 1.00 49.34 99 SER A O 1
ATOM 750 N N . GLY A 1 100 ? 21.330 -35.062 39.044 1.00 42.97 100 GLY A N 1
ATOM 751 C CA . GLY A 1 100 ? 21.886 -36.380 39.347 1.00 42.97 100 GLY A CA 1
ATOM 752 C C . GLY A 1 100 ? 23.411 -36.343 39.408 1.00 42.97 100 GLY A C 1
ATOM 753 O O . GLY A 1 100 ? 24.098 -36.578 38.422 1.00 42.97 100 GLY A O 1
ATOM 754 N N . THR A 1 101 ? 23.929 -36.018 40.588 1.00 47.19 101 THR A N 1
ATOM 755 C CA . THR A 1 101 ? 25.339 -36.049 40.995 1.00 47.19 101 THR A CA 1
ATOM 756 C C . THR A 1 101 ? 26.033 -37.379 40.669 1.00 47.19 101 THR A C 1
ATOM 758 O O . THR A 1 101 ? 25.586 -38.417 41.152 1.00 47.19 101 THR A O 1
ATOM 761 N N . LYS A 1 102 ? 27.199 -37.343 40.002 1.00 42.81 102 LYS A N 1
ATOM 762 C CA . LYS A 1 102 ? 28.455 -37.962 40.490 1.00 42.81 102 LYS A CA 1
ATOM 763 C C . LYS A 1 102 ? 29.661 -37.623 39.606 1.00 42.81 102 LYS A C 1
ATOM 765 O O . LYS A 1 102 ? 29.655 -37.757 38.392 1.00 42.81 102 LYS A O 1
ATOM 770 N N . ARG A 1 103 ? 30.702 -37.174 40.302 1.00 45.31 103 ARG A N 1
ATOM 771 C CA . ARG A 1 103 ? 32.047 -36.822 39.850 1.00 45.31 103 ARG A CA 1
ATOM 772 C C . ARG A 1 103 ? 32.837 -38.103 39.557 1.00 45.31 103 ARG A C 1
ATOM 774 O O . ARG A 1 103 ? 32.840 -39.003 40.395 1.00 45.31 103 ARG A O 1
ATOM 781 N N . THR A 1 104 ? 33.576 -38.165 38.453 1.00 42.28 104 THR A N 1
ATOM 782 C CA . THR A 1 104 ? 34.789 -38.998 38.370 1.00 42.28 104 THR A CA 1
ATOM 783 C C . THR A 1 104 ? 35.757 -38.405 37.354 1.00 42.28 104 THR A C 1
ATOM 785 O O . THR A 1 104 ? 35.396 -38.090 36.226 1.00 42.28 104 THR A O 1
ATOM 788 N N . VAL A 1 105 ? 36.975 -38.180 37.833 1.00 51.41 105 VAL A N 1
ATOM 789 C CA . VAL A 1 105 ? 38.139 -37.673 37.110 1.00 51.41 105 VAL A CA 1
ATOM 790 C C . VAL A 1 105 ? 38.689 -38.782 36.217 1.00 51.41 105 VAL A C 1
ATOM 792 O O . VAL A 1 105 ? 38.872 -39.900 36.692 1.00 51.41 105 VAL A O 1
ATOM 795 N N . ALA A 1 106 ? 39.012 -38.458 34.965 1.00 47.34 106 ALA A N 1
ATOM 796 C CA . ALA A 1 106 ? 39.985 -39.199 34.171 1.00 47.34 106 ALA A CA 1
ATOM 797 C C . ALA A 1 106 ? 40.697 -38.233 33.213 1.00 47.34 106 ALA A C 1
ATOM 799 O O . ALA A 1 106 ? 40.085 -37.615 32.343 1.00 47.34 106 ALA A O 1
ATOM 800 N N . GLU A 1 107 ? 42.000 -38.077 33.426 1.00 48.06 107 GLU A N 1
ATOM 801 C CA . GLU A 1 107 ? 42.942 -37.422 32.525 1.00 48.06 107 GLU A CA 1
ATOM 802 C C . GLU A 1 107 ? 43.009 -38.140 31.161 1.00 48.06 107 GLU A C 1
ATOM 804 O O . GLU A 1 107 ? 43.038 -39.368 31.126 1.00 48.06 107 GLU A O 1
ATOM 809 N N . ARG A 1 108 ? 43.178 -37.397 30.054 1.00 40.16 108 ARG A N 1
ATOM 810 C CA . ARG A 1 108 ? 44.403 -37.400 29.210 1.00 40.16 108 ARG A CA 1
ATOM 811 C C . ARG A 1 108 ? 44.170 -36.884 27.776 1.00 40.16 108 ARG A C 1
ATOM 813 O O . ARG A 1 108 ? 43.449 -37.479 26.991 1.00 40.16 108 ARG A O 1
ATOM 820 N N . LYS A 1 109 ? 45.009 -35.890 27.457 1.00 46.09 109 LYS A N 1
ATOM 821 C CA . LYS A 1 109 ? 45.661 -35.515 26.183 1.00 46.09 109 LYS A CA 1
ATOM 822 C C . LYS A 1 109 ? 44.862 -34.892 25.013 1.00 46.09 109 LYS A C 1
ATOM 824 O O . LYS A 1 109 ? 43.776 -35.349 24.680 1.00 46.09 109 LYS A O 1
ATOM 829 N N . PRO A 1 110 ? 45.465 -33.894 24.324 1.00 50.66 110 PRO A N 1
ATOM 830 C CA . PRO A 1 110 ? 44.898 -33.248 23.146 1.00 50.66 110 PRO A CA 1
ATOM 831 C C . PRO A 1 110 ? 45.241 -34.034 21.874 1.00 50.66 110 PRO A C 1
ATOM 833 O O . PRO A 1 110 ? 46.393 -34.419 21.673 1.00 50.66 110 PRO A O 1
ATOM 836 N N . SER A 1 111 ? 44.256 -34.251 21.002 1.00 41.97 111 SER A N 1
ATOM 837 C CA . SER A 1 111 ? 44.474 -34.736 19.636 1.00 41.97 111 SER A CA 1
ATOM 838 C C . SER A 1 111 ? 43.941 -33.719 18.629 1.00 41.97 111 SER A C 1
ATOM 840 O O . SER A 1 111 ? 42.768 -33.366 18.637 1.00 41.97 111 SER A O 1
ATOM 842 N N . THR A 1 112 ? 44.902 -33.227 17.853 1.00 56.25 112 THR A N 1
ATOM 843 C CA . THR A 1 112 ? 44.916 -32.665 16.493 1.00 56.25 112 THR A CA 1
ATOM 844 C C . THR A 1 112 ? 43.615 -32.535 15.673 1.00 56.25 112 THR A C 1
ATOM 846 O O . THR A 1 112 ? 42.737 -33.392 15.749 1.00 56.25 112 THR A O 1
ATOM 849 N N . PRO A 1 113 ? 43.541 -31.507 14.798 1.00 52.69 113 PRO A N 1
ATOM 850 C CA . PRO A 1 113 ? 42.394 -31.226 13.931 1.00 52.69 113 PRO A CA 1
ATOM 851 C C . PRO A 1 113 ? 42.199 -32.288 12.830 1.00 52.69 113 PRO A C 1
ATOM 853 O O . PRO A 1 113 ? 43.186 -32.841 12.338 1.00 52.69 113 PRO A O 1
ATOM 856 N N . PRO A 1 114 ? 40.952 -32.552 12.393 1.00 55.09 114 PRO A N 1
ATOM 857 C CA . PRO A 1 114 ? 40.689 -33.466 11.292 1.00 55.09 114 PRO A CA 1
ATOM 858 C C . PRO A 1 114 ? 41.101 -32.865 9.939 1.00 55.09 114 PRO A C 1
ATOM 860 O O . PRO A 1 114 ? 40.668 -31.783 9.542 1.00 55.09 114 PRO A O 1
ATOM 863 N N . THR A 1 115 ? 41.935 -33.622 9.232 1.00 51.22 115 THR A N 1
ATOM 864 C CA . THR A 1 115 ? 42.306 -33.482 7.820 1.00 51.22 115 THR A CA 1
ATOM 865 C C . THR A 1 115 ? 41.075 -33.570 6.896 1.00 51.22 115 THR A C 1
ATOM 867 O O . THR A 1 115 ? 40.236 -34.451 7.102 1.00 51.22 115 THR A O 1
ATOM 870 N N . PRO A 1 116 ? 40.955 -32.721 5.856 1.00 60.78 116 PRO A N 1
ATOM 871 C CA . PRO A 1 116 ? 39.909 -32.845 4.839 1.00 60.78 116 PRO A CA 1
ATOM 872 C C . PRO A 1 116 ? 40.173 -34.025 3.876 1.00 60.78 116 PRO A C 1
ATOM 874 O O . PRO A 1 116 ? 41.325 -34.257 3.500 1.00 60.78 116 PRO A O 1
ATOM 877 N N . PRO A 1 117 ? 39.135 -34.767 3.441 1.00 63.28 117 PRO A N 1
ATOM 878 C CA . PRO A 1 117 ? 39.285 -35.849 2.472 1.00 63.28 117 PRO A CA 1
ATOM 879 C C . PRO A 1 117 ? 39.556 -35.325 1.046 1.00 63.28 117 PRO A C 1
ATOM 881 O O . PRO A 1 117 ? 39.042 -34.269 0.667 1.00 63.28 117 PRO A O 1
ATOM 884 N N . PRO A 1 118 ? 40.329 -36.067 0.230 1.00 45.06 118 PRO A N 1
ATOM 885 C CA . PRO A 1 118 ? 40.684 -35.677 -1.127 1.00 45.06 118 PRO A CA 1
ATOM 886 C C . PRO A 1 118 ? 39.581 -36.019 -2.140 1.00 45.06 118 PRO A C 1
ATOM 888 O O . PRO A 1 118 ? 38.962 -37.078 -2.074 1.00 45.06 118 PRO A O 1
ATOM 891 N N . GLY A 1 119 ? 39.414 -35.127 -3.120 1.00 39.34 119 GLY A N 1
ATOM 892 C CA . GLY A 1 119 ? 39.110 -35.456 -4.515 1.00 39.34 119 GLY A CA 1
ATOM 893 C C . GLY A 1 119 ? 37.785 -36.154 -4.829 1.00 39.34 119 GLY A C 1
ATOM 894 O O . GLY A 1 119 ? 37.715 -37.379 -4.864 1.00 39.34 119 GLY A O 1
ATOM 895 N N . LYS A 1 120 ? 36.787 -35.372 -5.258 1.00 49.44 120 LYS A N 1
ATOM 896 C CA . LYS A 1 120 ? 35.892 -35.778 -6.355 1.00 49.44 120 LYS A CA 1
ATOM 897 C C . LYS A 1 120 ? 35.741 -34.631 -7.346 1.00 49.44 120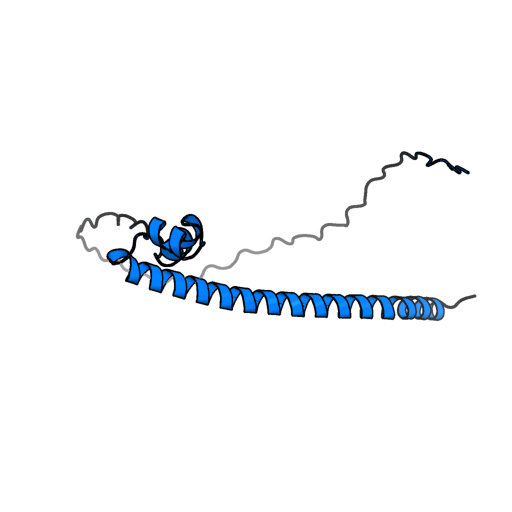 LYS A C 1
ATOM 899 O O . LYS A 1 120 ? 34.858 -33.785 -7.249 1.00 49.44 120 LYS A O 1
ATOM 904 N N . GLU A 1 121 ? 36.679 -34.640 -8.278 1.00 40.47 121 GLU A N 1
ATOM 905 C CA . GLU A 1 121 ? 36.604 -34.039 -9.600 1.00 40.47 121 GLU A CA 1
ATOM 906 C C . GLU A 1 121 ? 35.231 -34.323 -10.226 1.00 40.47 121 GLU A C 1
ATOM 908 O O . GLU A 1 121 ? 34.860 -35.471 -10.467 1.00 40.47 121 GLU A O 1
ATOM 913 N N . SER A 1 122 ? 34.435 -33.271 -10.414 1.00 49.16 122 SER A N 1
ATOM 914 C CA . SER A 1 122 ? 33.204 -33.334 -11.199 1.00 49.16 122 SER A CA 1
ATOM 915 C C . SER A 1 122 ? 33.519 -32.808 -12.590 1.00 49.16 122 SER A C 1
ATOM 917 O O . SER A 1 122 ? 33.739 -31.615 -12.781 1.00 49.16 122 SER A O 1
ATOM 919 N N . ALA A 1 123 ? 33.578 -33.738 -13.539 1.00 54.88 123 ALA A N 1
ATOM 920 C CA . ALA A 1 123 ? 33.734 -33.481 -14.960 1.00 54.88 123 ALA A CA 1
ATOM 921 C C . ALA A 1 123 ? 32.615 -32.564 -15.508 1.00 54.88 123 ALA A C 1
ATOM 923 O O . ALA A 1 123 ? 31.485 -32.588 -15.003 1.00 54.88 123 ALA A O 1
ATOM 924 N N . PRO A 1 124 ? 32.898 -31.776 -16.561 1.00 50.94 124 PRO A N 1
ATOM 925 C CA . PRO A 1 124 ? 31.927 -30.880 -17.174 1.00 50.94 124 PRO A CA 1
ATOM 926 C C . PRO A 1 124 ? 30.834 -31.675 -17.899 1.00 50.94 124 PRO A C 1
ATOM 928 O O . PRO A 1 124 ? 31.113 -32.518 -18.753 1.00 50.94 124 PRO A O 1
ATOM 931 N N . ARG A 1 125 ? 29.565 -31.387 -17.579 1.00 46.78 125 ARG A N 1
ATOM 932 C CA . ARG A 1 125 ? 28.420 -31.841 -18.379 1.00 46.78 125 ARG A CA 1
ATOM 933 C C . ARG A 1 125 ? 28.496 -31.191 -19.756 1.00 46.78 125 ARG A C 1
ATOM 935 O O . ARG A 1 125 ? 28.421 -29.971 -19.872 1.00 46.78 125 ARG A O 1
ATOM 942 N N . GLY A 1 126 ? 28.631 -32.031 -20.777 1.00 41.22 126 GLY A N 1
ATOM 943 C CA . GLY A 1 126 ? 28.499 -31.640 -22.172 1.00 41.22 126 GLY A CA 1
ATOM 944 C C . GLY A 1 126 ? 27.096 -31.107 -22.511 1.00 41.22 126 GLY A C 1
ATOM 945 O O . GLY A 1 126 ? 26.132 -31.368 -21.781 1.00 41.22 126 GLY A O 1
ATOM 946 N N . PRO A 1 127 ? 26.984 -30.343 -23.610 1.00 52.47 127 PRO A N 1
ATOM 947 C CA . PRO A 1 127 ? 25.756 -29.676 -24.023 1.00 52.47 127 PRO A CA 1
ATOM 948 C C . PRO A 1 127 ? 24.692 -30.678 -24.487 1.00 52.47 127 PRO A C 1
ATOM 950 O O . PRO A 1 127 ? 24.939 -31.532 -25.336 1.00 52.47 127 PRO A O 1
ATOM 953 N N . SER A 1 128 ? 23.491 -30.548 -23.922 1.00 49.03 128 SER A N 1
ATOM 954 C CA . SER A 1 128 ? 22.284 -31.229 -24.398 1.00 49.03 128 SER A CA 1
ATOM 955 C C . SER A 1 128 ? 21.842 -30.610 -25.723 1.00 49.03 128 SER A C 1
ATOM 957 O O . SER A 1 128 ? 21.550 -29.418 -25.784 1.00 49.03 128 SER A O 1
ATOM 959 N N . MET A 1 129 ? 21.811 -31.422 -26.777 1.00 58.12 129 MET A N 1
ATOM 960 C CA . MET A 1 129 ? 21.222 -31.066 -28.068 1.00 58.12 129 MET A CA 1
ATOM 961 C C . MET A 1 129 ? 19.686 -31.077 -27.962 1.00 58.12 129 MET A C 1
ATOM 963 O O . MET A 1 129 ? 19.140 -31.972 -27.308 1.00 58.12 129 MET A O 1
ATOM 967 N N . PRO A 1 130 ? 18.983 -30.112 -28.581 1.00 60.03 130 PRO A N 1
ATOM 968 C CA . PRO A 1 130 ? 17.529 -30.081 -28.624 1.00 60.03 130 PRO A CA 1
ATOM 969 C C . PRO A 1 130 ? 16.969 -31.093 -29.632 1.00 60.03 130 PRO A C 1
ATOM 971 O O . PRO A 1 130 ? 17.528 -31.323 -30.700 1.00 60.03 130 PRO A O 1
ATOM 974 N N . VAL A 1 131 ? 15.849 -31.686 -29.233 1.00 58.59 131 VAL A N 1
ATOM 975 C CA . VAL A 1 131 ? 15.031 -32.663 -29.954 1.00 58.59 131 VAL A CA 1
ATOM 976 C C . VAL A 1 131 ? 14.312 -32.046 -31.157 1.00 58.59 131 VAL A C 1
ATOM 978 O O . VAL A 1 131 ? 13.669 -31.004 -31.041 1.00 58.59 131 VAL A O 1
ATOM 981 N N . ASP A 1 132 ? 14.394 -32.743 -32.290 1.00 43.78 132 ASP A N 1
ATOM 982 C CA . ASP A 1 132 ? 13.541 -32.579 -33.466 1.00 43.78 132 ASP A CA 1
ATOM 983 C C . ASP A 1 132 ? 12.063 -32.809 -33.113 1.00 43.78 132 ASP A C 1
ATOM 985 O O . ASP A 1 132 ? 11.687 -33.890 -32.660 1.00 43.78 132 ASP A O 1
ATOM 989 N N . HIS A 1 133 ? 11.207 -31.831 -33.414 1.00 53.28 133 HIS A N 1
ATOM 990 C CA . HIS A 1 133 ? 9.796 -32.083 -33.694 1.00 53.28 133 HIS A CA 1
ATOM 991 C C . HIS A 1 133 ? 9.383 -31.339 -34.964 1.00 53.28 133 HIS A C 1
ATOM 993 O O . HIS A 1 133 ? 9.181 -30.128 -34.989 1.00 53.28 133 HIS A O 1
ATOM 999 N N . THR A 1 134 ? 9.287 -32.130 -36.029 1.00 48.91 134 THR A N 1
ATOM 1000 C CA . THR A 1 134 ? 8.571 -31.846 -37.271 1.00 48.91 134 THR A CA 1
ATOM 1001 C C . THR A 1 134 ? 7.064 -32.029 -37.048 1.00 48.91 134 THR A C 1
ATOM 1003 O O . THR A 1 134 ? 6.657 -32.985 -36.387 1.00 48.91 134 THR A O 1
ATOM 1006 N N . GLY A 1 135 ? 6.259 -31.156 -37.661 1.00 39.84 135 GLY A N 1
ATOM 1007 C CA . GLY A 1 135 ? 4.789 -31.198 -37.705 1.00 39.84 135 GLY A CA 1
ATOM 1008 C C . GLY A 1 135 ? 4.186 -30.037 -36.910 1.00 39.84 135 GLY A C 1
ATOM 1009 O O . GLY A 1 135 ? 4.595 -29.781 -35.790 1.00 39.84 135 GLY A O 1
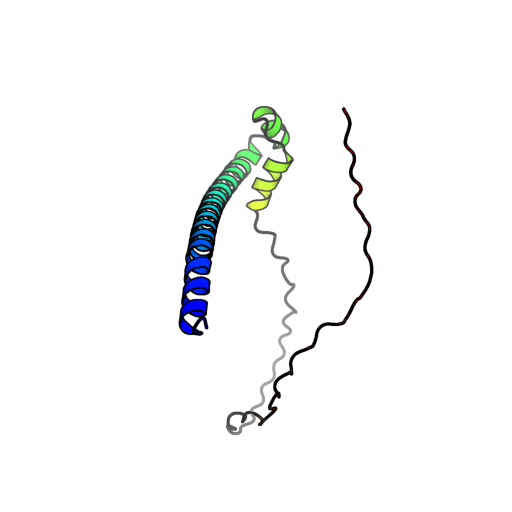ATOM 1010 N N . ASP A 1 136 ? 3.233 -29.251 -37.383 1.00 44.84 136 ASP A N 1
ATOM 1011 C CA . ASP A 1 136 ? 2.330 -29.356 -38.519 1.00 44.84 136 ASP A CA 1
ATOM 1012 C C . ASP A 1 136 ? 1.701 -27.958 -38.687 1.00 44.84 136 ASP A C 1
ATOM 1014 O O . ASP A 1 136 ? 1.506 -27.232 -37.706 1.00 44.84 136 ASP A O 1
ATOM 1018 N N . ALA A 1 137 ? 1.447 -27.542 -39.924 1.00 50.47 137 ALA A N 1
ATOM 1019 C CA . ALA A 1 137 ? 0.795 -26.270 -40.222 1.00 50.47 137 ALA A CA 1
ATOM 1020 C C . ALA A 1 137 ? -0.717 -26.369 -39.959 1.00 50.47 137 ALA A C 1
ATOM 1022 O O . ALA A 1 137 ? -1.308 -27.430 -40.133 1.00 50.47 137 ALA A O 1
ATOM 1023 N N . PRO A 1 138 ? -1.397 -25.234 -39.725 1.00 55.16 138 PRO A N 1
ATOM 1024 C CA . PRO A 1 138 ? -2.485 -24.962 -40.654 1.00 55.16 138 PRO A CA 1
ATOM 1025 C C . PRO A 1 138 ? -2.548 -23.515 -41.140 1.00 55.16 138 PRO A C 1
ATOM 1027 O O . PRO A 1 138 ? -2.296 -22.540 -40.432 1.00 55.16 138 PRO A O 1
ATOM 1030 N N . ALA A 1 139 ? -2.945 -23.432 -42.406 1.00 50.09 139 ALA A N 1
ATOM 1031 C CA . ALA A 1 139 ? -3.290 -22.248 -43.162 1.00 50.09 139 ALA A CA 1
ATOM 1032 C C . ALA A 1 139 ? -4.306 -21.357 -42.432 1.00 50.09 139 ALA A C 1
ATOM 1034 O O . ALA A 1 139 ? -5.361 -21.822 -42.000 1.00 50.09 139 ALA A O 1
ATOM 1035 N N . ARG A 1 140 ? -4.041 -20.046 -42.394 1.00 48.25 140 ARG A N 1
ATOM 1036 C CA . ARG A 1 140 ? -5.069 -19.048 -42.093 1.00 48.25 140 ARG A CA 1
ATOM 1037 C C . ARG A 1 140 ? -5.449 -18.325 -43.378 1.00 48.25 140 ARG A C 1
ATOM 1039 O O . ARG A 1 140 ? -4.685 -17.536 -43.925 1.00 48.25 140 ARG A O 1
ATOM 1046 N N . ALA A 1 141 ? -6.630 -18.695 -43.856 1.00 54.56 141 ALA A N 1
ATOM 1047 C CA . ALA A 1 141 ? -7.274 -18.205 -45.054 1.00 54.56 141 ALA A CA 1
ATOM 1048 C C . ALA A 1 141 ? -7.550 -16.696 -45.009 1.00 54.56 141 ALA A C 1
ATOM 1050 O O . ALA A 1 141 ? -7.895 -16.122 -43.974 1.00 54.56 141 ALA A O 1
ATOM 1051 N N . MET A 1 142 ? -7.430 -16.107 -46.195 1.00 50.38 142 MET A N 1
ATOM 1052 C CA . MET A 1 142 ? -8.003 -14.833 -46.607 1.00 50.38 142 MET A CA 1
ATOM 1053 C C . MET A 1 142 ? -9.508 -14.810 -46.309 1.00 50.38 142 MET A C 1
ATOM 1055 O O . MET A 1 142 ? -10.229 -15.716 -46.720 1.00 50.38 142 MET A O 1
ATOM 1059 N N . ALA A 1 143 ? -9.990 -13.757 -45.654 1.00 54.75 143 ALA A N 1
ATOM 1060 C CA . ALA A 1 143 ? -11.406 -13.407 -45.644 1.00 54.75 143 ALA A CA 1
ATOM 1061 C C . ALA A 1 143 ? -11.530 -11.886 -45.751 1.00 54.75 143 ALA A C 1
ATOM 1063 O O . ALA A 1 143 ? -11.405 -11.143 -44.780 1.00 54.75 143 ALA A O 1
ATOM 1064 N N . GLN A 1 144 ? -11.706 -11.465 -46.996 1.00 47.38 144 GLN A N 1
ATOM 1065 C CA . GLN A 1 144 ? -12.176 -10.163 -47.430 1.00 47.38 144 GLN A CA 1
ATOM 1066 C C . GLN A 1 144 ? -13.705 -10.162 -47.317 1.00 47.38 144 GLN A C 1
ATOM 1068 O O . GLN A 1 144 ? -14.337 -11.127 -47.745 1.00 47.38 144 GLN A O 1
ATOM 1073 N N . VAL A 1 145 ? -14.292 -9.123 -46.729 1.00 52.72 145 VAL A N 1
ATOM 1074 C CA .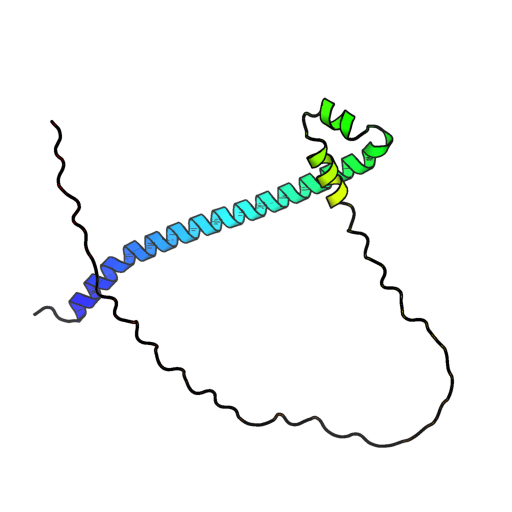 VAL A 1 145 ? -15.749 -8.921 -46.630 1.00 52.72 145 VAL A CA 1
ATOM 1075 C C . VAL A 1 145 ? -16.006 -7.407 -46.804 1.00 52.72 145 VAL A C 1
ATOM 1077 O O . VAL A 1 145 ? -15.147 -6.633 -46.377 1.00 52.72 145 VAL A O 1
ATOM 1080 N N . PRO A 1 146 ? -17.073 -7.017 -47.533 1.00 59.50 146 PRO A N 1
ATOM 1081 C CA . PRO A 1 146 ? -17.059 -5.966 -48.560 1.00 59.50 146 PRO A CA 1
ATOM 1082 C C . PRO A 1 146 ? -17.249 -4.527 -48.073 1.00 59.50 146 PRO A C 1
ATOM 1084 O O . PRO A 1 146 ? -17.765 -4.327 -46.952 1.00 59.50 146 PRO A O 1
#

pLDDT: mean 74.19, std 21.24, range [39.34, 98.5]

Organism: NCBI:txid394193